Protein AF-A0A078FXS2-F1 (afdb_monomer_lite)

Radius of gyration: 15.47 Å; chains: 1; bounding box: 40×25×42 Å

Sequence (67 aa):
MSMFPSFQLLELNIISAQELAPVSRKMKTYAVAWVHSQRKLTTRVDYTGGANPTWNDNRNLHLALVP

Organism: Brassica napus (NCBI:txid3708)

Foldseek 3Di:
DPPDPDKDKDWAQDFKAAQADQPDPFDFDKDWDAPDPVDIDIAHTARDCRRIGGRRDVDIDIYIDDD

Structure (mmCIF, N/CA/C/O backbone):
data_AF-A0A078FXS2-F1
#
_entry.id   AF-A0A078FXS2-F1
#
loop_
_atom_site.group_PDB
_atom_site.id
_atom_site.type_symbol
_atom_site.label_atom_id
_atom_site.label_alt_id
_atom_site.label_comp_id
_atom_site.label_asym_id
_atom_site.label_entity_id
_atom_site.label_seq_id
_atom_site.pdbx_PDB_ins_code
_atom_site.Cartn_x
_atom_site.Cartn_y
_atom_site.Cartn_z
_atom_site.occupancy
_atom_site.B_iso_or_equiv
_atom_site.auth_seq_id
_atom_site.auth_comp_id
_atom_site.auth_asym_id
_atom_site.auth_atom_id
_atom_site.pdbx_PDB_model_num
ATOM 1 N N . MET A 1 1 ? -26.996 12.955 28.934 1.00 44.53 1 MET A N 1
ATOM 2 C CA . MET A 1 1 ? -26.924 11.681 28.186 1.00 44.53 1 MET A CA 1
ATOM 3 C C . MET A 1 1 ? -26.207 11.957 26.875 1.00 44.53 1 MET A C 1
ATOM 5 O O . MET A 1 1 ? -26.785 12.631 26.032 1.00 44.53 1 MET A O 1
ATOM 9 N N . SER A 1 2 ? -24.938 11.557 26.718 1.00 50.16 2 SER A N 1
ATOM 10 C CA . SER A 1 2 ? -24.275 11.673 25.412 1.00 50.16 2 SER A CA 1
ATOM 11 C C . SER A 1 2 ? -24.856 10.610 24.485 1.00 50.16 2 SER A C 1
ATOM 13 O O . SER A 1 2 ? -24.727 9.418 24.744 1.00 50.16 2 SER A O 1
ATOM 15 N N . MET A 1 3 ? -25.537 11.052 23.433 1.00 60.28 3 MET A N 1
ATOM 16 C CA . MET A 1 3 ? -26.291 10.198 22.510 1.00 60.28 3 MET A CA 1
ATOM 17 C C . MET A 1 3 ? -25.418 9.589 21.398 1.00 60.28 3 MET A C 1
ATOM 19 O O . MET A 1 3 ? -25.938 9.005 20.453 1.00 60.28 3 MET A O 1
ATOM 23 N N . PHE A 1 4 ? -24.092 9.714 21.506 1.00 60.00 4 PHE A N 1
ATOM 24 C CA . PHE A 1 4 ? -23.139 9.157 20.553 1.00 60.00 4 PHE A CA 1
ATOM 25 C C . PHE A 1 4 ? -22.286 8.093 21.242 1.00 60.00 4 PHE A C 1
ATOM 27 O O . PHE A 1 4 ? -21.792 8.353 22.344 1.00 60.00 4 PHE A O 1
ATOM 34 N N . PRO A 1 5 ? -22.083 6.916 20.623 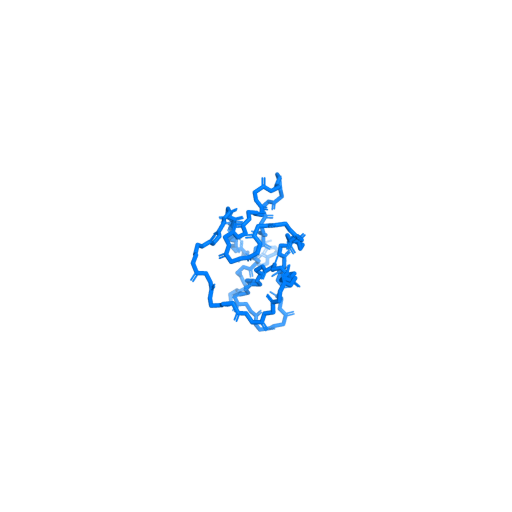1.00 59.31 5 PRO A N 1
ATOM 35 C CA . PRO A 1 5 ? -21.074 5.989 21.103 1.00 59.31 5 PRO A CA 1
ATOM 36 C C . PRO A 1 5 ? -19.717 6.696 21.063 1.00 59.31 5 PRO A C 1
ATOM 38 O O . PRO A 1 5 ? -19.338 7.282 20.047 1.00 59.31 5 PRO A O 1
ATOM 41 N N . SER A 1 6 ? -18.994 6.665 22.180 1.00 70.00 6 SER A N 1
ATOM 42 C CA . SER A 1 6 ? -17.589 7.053 22.228 1.00 70.00 6 SER A CA 1
ATOM 43 C C . SER A 1 6 ? -16.817 6.124 21.293 1.00 70.00 6 SER A C 1
ATOM 45 O O . SER A 1 6 ? -16.643 4.948 21.604 1.00 70.00 6 SER A O 1
ATOM 47 N N . PHE A 1 7 ? -16.399 6.626 20.134 1.00 68.25 7 PHE A N 1
ATOM 48 C CA . PHE A 1 7 ? -15.482 5.910 19.256 1.00 68.25 7 PHE A CA 1
ATOM 49 C C . PHE A 1 7 ? -14.069 6.423 19.504 1.00 68.25 7 PHE A C 1
ATOM 51 O O . PHE A 1 7 ? -13.851 7.615 19.723 1.00 68.25 7 PHE A O 1
ATOM 58 N N . GLN A 1 8 ? -13.107 5.511 19.472 1.00 79.62 8 GLN A N 1
ATOM 59 C CA . GLN A 1 8 ? -11.698 5.874 19.446 1.00 79.62 8 GLN A CA 1
ATOM 60 C C . GLN A 1 8 ? -11.234 5.851 17.990 1.00 79.62 8 GLN A C 1
ATOM 62 O O . GLN A 1 8 ? -11.665 5.012 17.198 1.00 79.62 8 GLN A O 1
ATOM 67 N N . LEU A 1 9 ? -10.392 6.804 17.607 1.00 84.00 9 LEU A N 1
ATOM 68 C CA . LEU A 1 9 ? -9.846 6.883 16.258 1.00 84.00 9 LEU A CA 1
ATOM 69 C C . LEU A 1 9 ? -8.371 6.499 16.304 1.00 84.00 9 LEU A C 1
ATOM 71 O O . LEU A 1 9 ? -7.611 7.087 17.068 1.00 84.00 9 LEU A O 1
ATOM 75 N N . LEU A 1 10 ? -7.978 5.521 15.490 1.00 86.69 10 LEU A N 1
ATOM 76 C CA . LEU A 1 10 ? -6.581 5.170 15.277 1.00 86.69 10 LEU A CA 1
ATOM 77 C C . LEU A 1 10 ? -6.101 5.825 13.982 1.00 86.69 10 LEU A C 1
ATOM 79 O O . LEU A 1 10 ? -6.574 5.491 12.893 1.00 86.69 10 LEU A O 1
ATOM 83 N N . GLU A 1 11 ? -5.156 6.748 14.110 1.00 90.00 11 GLU A N 1
ATOM 84 C CA . GLU A 1 11 ? -4.465 7.359 12.980 1.00 90.00 11 GLU A CA 1
ATOM 85 C C . GLU A 1 11 ? -3.199 6.557 12.661 1.00 90.00 11 G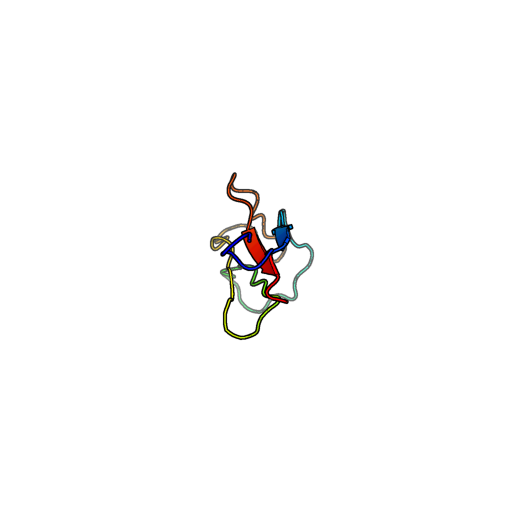LU A C 1
ATOM 87 O O . GLU A 1 11 ? -2.341 6.354 13.519 1.00 90.00 11 GLU A O 1
ATOM 92 N N . LEU A 1 12 ? -3.096 6.073 11.424 1.00 89.19 12 LEU A N 1
ATOM 93 C CA . LEU A 1 12 ? -1.934 5.343 10.929 1.00 89.19 12 LEU A CA 1
ATOM 94 C C . LEU A 1 12 ? -1.273 6.124 9.801 1.00 89.19 12 LEU A C 1
ATOM 96 O O . LEU A 1 12 ? -1.896 6.389 8.768 1.00 89.19 12 LEU A O 1
ATOM 100 N N . ASN A 1 13 ? 0.014 6.412 9.977 1.00 91.38 13 ASN A N 1
ATOM 101 C CA . ASN A 1 13 ? 0.869 6.906 8.910 1.00 91.38 13 ASN A CA 1
ATOM 102 C C . ASN A 1 13 ? 1.702 5.746 8.348 1.00 91.38 13 ASN A C 1
ATOM 104 O O . ASN A 1 13 ? 2.602 5.233 9.015 1.00 91.38 13 ASN A O 1
ATOM 108 N N . ILE A 1 14 ? 1.381 5.317 7.127 1.00 92.06 14 ILE A N 1
ATOM 109 C CA . ILE A 1 14 ? 2.141 4.289 6.413 1.00 92.06 14 ILE A CA 1
ATOM 110 C C . ILE A 1 14 ? 3.098 4.993 5.454 1.00 92.06 14 ILE A C 1
ATOM 112 O O . ILE A 1 14 ? 2.678 5.539 4.436 1.00 92.06 14 ILE A O 1
ATOM 116 N N . ILE A 1 15 ? 4.391 4.947 5.774 1.00 94.56 15 ILE A N 1
ATOM 117 C CA . ILE A 1 15 ? 5.417 5.722 5.067 1.00 94.56 15 ILE A CA 1
ATOM 118 C C . ILE A 1 15 ? 5.986 4.938 3.879 1.00 94.56 15 ILE A C 1
ATOM 120 O O . ILE A 1 15 ? 5.998 5.443 2.756 1.00 94.56 15 ILE A O 1
ATOM 124 N N . SER A 1 16 ? 6.453 3.709 4.104 1.00 95.75 16 SER A N 1
ATOM 125 C CA . SER A 1 16 ? 7.146 2.901 3.093 1.00 95.75 16 SER A CA 1
ATOM 126 C C . SER A 1 16 ? 7.206 1.417 3.472 1.00 95.75 16 SER A C 1
ATOM 128 O O . SER A 1 16 ? 6.840 1.030 4.584 1.00 95.75 16 SER A O 1
ATOM 130 N N . ALA A 1 17 ? 7.673 0.586 2.539 1.00 96.38 17 ALA A N 1
ATOM 131 C CA . ALA A 1 17 ? 8.145 -0.774 2.796 1.00 96.38 17 ALA A CA 1
ATOM 132 C C . ALA A 1 17 ? 9.503 -0.991 2.114 1.00 96.38 17 ALA A C 1
ATOM 134 O O . ALA A 1 17 ? 9.897 -0.213 1.246 1.00 96.38 17 ALA A O 1
ATOM 135 N N . GLN A 1 18 ? 10.225 -2.033 2.522 1.00 96.81 18 GLN A N 1
ATOM 136 C CA . GLN A 1 18 ? 11.577 -2.324 2.046 1.00 96.81 18 GLN A CA 1
ATOM 137 C C . GLN A 1 18 ? 11.710 -3.809 1.722 1.00 96.81 18 GLN A C 1
ATOM 139 O O . GLN A 1 18 ? 11.105 -4.644 2.393 1.00 96.81 18 GLN A O 1
ATOM 144 N N . GLU A 1 19 ? 12.497 -4.106 0.690 1.00 96.56 19 GLU A N 1
ATOM 145 C CA . GLU A 1 19 ? 12.914 -5.460 0.307 1.00 96.56 19 GLU A CA 1
ATOM 146 C C . GLU A 1 19 ? 11.757 -6.459 0.131 1.00 96.56 19 GLU A C 1
ATOM 148 O O . GLU A 1 19 ? 11.873 -7.647 0.435 1.00 96.56 19 GLU A O 1
ATOM 153 N N . LEU A 1 20 ? 10.617 -5.998 -0.394 1.00 96.50 20 LEU A N 1
ATOM 154 C CA . LEU A 1 20 ? 9.504 -6.891 -0.704 1.00 96.50 20 LEU A CA 1
ATOM 155 C C . LEU A 1 20 ? 9.924 -7.924 -1.754 1.00 96.50 20 LEU A C 1
ATOM 157 O O . LEU A 1 20 ? 10.586 -7.598 -2.743 1.00 96.50 20 LEU A O 1
ATOM 161 N N . ALA A 1 21 ? 9.470 -9.165 -1.577 1.00 96.94 21 ALA A N 1
ATOM 162 C CA . ALA A 1 21 ? 9.734 -10.225 -2.538 1.00 96.94 21 ALA A CA 1
ATOM 163 C C . ALA A 1 21 ? 9.239 -9.813 -3.943 1.00 96.94 21 ALA A C 1
ATOM 165 O O . ALA A 1 21 ? 8.070 -9.432 -4.099 1.00 96.94 21 ALA A O 1
ATOM 166 N N . PRO A 1 22 ? 10.093 -9.876 -4.981 1.00 93.69 22 PRO A N 1
ATOM 167 C CA . PRO A 1 22 ? 9.710 -9.459 -6.318 1.00 93.69 22 PRO A CA 1
ATOM 168 C C . PRO A 1 22 ? 8.725 -10.463 -6.917 1.00 93.69 22 PRO A C 1
ATOM 170 O O . PRO A 1 22 ? 9.068 -11.606 -7.203 1.00 93.69 22 PRO A O 1
ATOM 173 N N . VAL A 1 23 ? 7.490 -10.017 -7.139 1.00 94.44 23 VAL A N 1
ATOM 174 C CA . VAL A 1 23 ? 6.427 -10.845 -7.741 1.00 94.44 23 VAL A CA 1
ATOM 175 C C . VAL A 1 23 ? 6.239 -10.581 -9.237 1.00 94.44 23 VAL A C 1
ATOM 177 O O . VAL A 1 23 ? 5.585 -11.351 -9.932 1.00 94.44 23 VAL A O 1
ATOM 180 N N . SER A 1 24 ? 6.787 -9.476 -9.753 1.00 94.00 24 SER A N 1
ATOM 181 C CA . SER A 1 24 ? 6.763 -9.132 -11.178 1.00 94.00 24 SER A CA 1
ATOM 182 C C . SER A 1 24 ? 7.804 -8.057 -11.509 1.00 94.00 24 SER A C 1
ATOM 184 O O . SER A 1 24 ? 8.298 -7.366 -10.622 1.00 94.00 24 SER A O 1
ATOM 186 N N . ARG A 1 25 ? 8.095 -7.854 -12.802 1.00 88.31 25 ARG A N 1
ATOM 187 C CA . ARG A 1 25 ? 9.002 -6.786 -13.269 1.00 88.31 25 ARG A CA 1
ATOM 188 C C . ARG A 1 25 ? 8.454 -5.369 -13.033 1.00 88.31 25 ARG A C 1
ATOM 190 O O . ARG A 1 25 ? 9.232 -4.428 -12.946 1.00 88.31 25 ARG A O 1
ATOM 197 N N . LYS A 1 26 ? 7.127 -5.203 -12.975 1.00 92.69 26 LYS A N 1
ATOM 198 C CA . LYS A 1 26 ? 6.444 -3.921 -12.738 1.00 92.69 26 LYS A CA 1
ATOM 199 C C . LYS A 1 26 ? 5.450 -4.087 -11.594 1.00 92.69 26 LYS A C 1
ATOM 201 O O . LYS A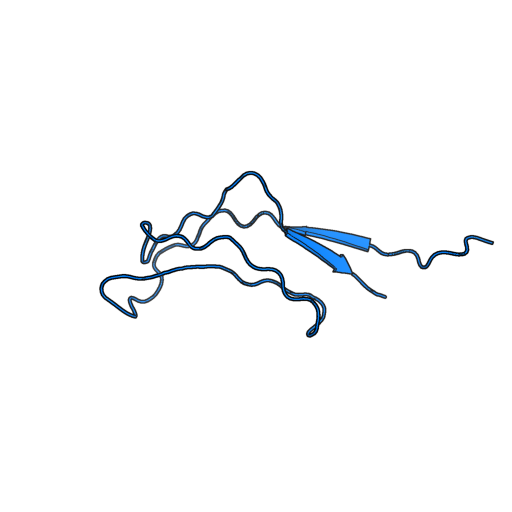 1 26 ? 4.270 -4.352 -11.826 1.00 92.69 26 LYS A O 1
ATOM 206 N N . MET A 1 27 ? 5.942 -3.955 -10.369 1.00 96.19 27 MET A N 1
ATOM 207 C CA . MET A 1 27 ? 5.100 -4.032 -9.179 1.00 96.19 27 MET A CA 1
ATOM 208 C C . MET A 1 27 ? 4.262 -2.759 -9.029 1.00 96.19 27 MET A C 1
ATOM 210 O O . MET A 1 27 ? 4.724 -1.654 -9.300 1.00 96.19 27 MET A O 1
ATOM 214 N N . LYS A 1 28 ? 3.009 -2.948 -8.617 1.00 96.00 28 LYS A N 1
ATOM 215 C CA . LYS A 1 28 ? 2.055 -1.893 -8.269 1.00 96.00 28 LYS A CA 1
ATOM 216 C C . LYS A 1 28 ? 1.721 -2.075 -6.801 1.00 96.00 28 LYS A C 1
ATOM 218 O O . LYS A 1 28 ? 0.852 -2.881 -6.468 1.00 96.00 28 LYS A O 1
ATOM 223 N N . THR A 1 29 ? 2.460 -1.404 -5.934 1.00 96.06 29 THR A N 1
ATOM 224 C CA . THR A 1 29 ? 2.477 -1.756 -4.516 1.00 96.06 29 THR A CA 1
ATOM 225 C C . THR A 1 29 ? 1.624 -0.782 -3.716 1.00 96.06 29 THR A C 1
ATOM 227 O O . THR A 1 29 ? 1.732 0.432 -3.866 1.00 96.06 29 THR A O 1
ATOM 230 N N . TYR A 1 30 ? 0.755 -1.306 -2.860 1.00 95.69 30 TYR A N 1
ATOM 231 C CA . TYR A 1 30 ? -0.096 -0.537 -1.956 1.00 95.69 30 TYR A CA 1
ATOM 232 C C . TYR A 1 30 ? -0.237 -1.296 -0.638 1.00 95.69 30 TYR A C 1
ATOM 234 O O . TYR A 1 30 ? -0.125 -2.522 -0.608 1.00 95.69 30 TYR A O 1
ATOM 242 N N . ALA A 1 31 ? -0.481 -0.569 0.445 1.00 94.56 31 ALA A N 1
ATOM 243 C CA . ALA A 1 31 ? -0.751 -1.144 1.750 1.00 94.56 31 ALA A CA 1
ATOM 244 C C . ALA A 1 31 ? -2.256 -1.138 2.025 1.00 94.56 31 ALA A C 1
ATOM 246 O O . ALA A 1 31 ? -2.989 -0.256 1.570 1.00 94.56 31 ALA A O 1
ATOM 247 N N . VAL A 1 32 ? -2.711 -2.127 2.790 1.00 94.12 32 VAL A N 1
ATOM 248 C CA . VAL A 1 32 ? -4.089 -2.230 3.272 1.00 94.12 32 VAL A CA 1
ATOM 249 C C . VAL A 1 32 ? -4.041 -2.366 4.786 1.00 94.12 32 VAL A C 1
ATOM 251 O O . VAL A 1 32 ? -3.322 -3.221 5.296 1.00 94.12 32 VAL A O 1
ATOM 254 N N . ALA A 1 33 ? -4.815 -1.553 5.496 1.00 92.06 33 ALA A N 1
ATOM 255 C CA . ALA A 1 33 ? -4.933 -1.610 6.947 1.00 92.06 33 ALA A CA 1
ATOM 256 C C . ALA A 1 33 ? -6.407 -1.673 7.353 1.00 92.06 33 ALA A C 1
ATOM 258 O O . ALA A 1 33 ? -7.264 -1.021 6.750 1.00 92.06 33 ALA A O 1
ATOM 259 N N . TRP A 1 34 ? -6.715 -2.481 8.363 1.00 92.38 34 TRP A N 1
ATOM 260 C CA . TRP A 1 34 ? -8.049 -2.578 8.943 1.00 92.38 34 TRP A CA 1
ATOM 261 C C . TRP A 1 34 ? -7.963 -3.050 10.389 1.00 92.38 34 TRP A C 1
ATOM 263 O O . TRP A 1 34 ? -7.142 -3.899 10.720 1.00 92.38 34 TRP A O 1
ATOM 273 N N . VAL A 1 35 ? -8.851 -2.524 11.230 1.00 88.44 35 VAL A N 1
ATOM 274 C CA . VAL A 1 35 ? -9.117 -3.083 12.566 1.00 88.44 35 VAL A CA 1
ATOM 275 C C . VAL A 1 35 ? -10.384 -3.932 12.515 1.00 88.44 35 VAL A C 1
ATOM 277 O O . VAL A 1 35 ? -10.391 -5.080 12.942 1.00 88.44 35 VAL A O 1
ATOM 280 N N . HIS A 1 36 ? -11.443 -3.407 11.896 1.00 84.31 36 HIS A N 1
ATOM 281 C CA . HIS A 1 36 ? -12.672 -4.149 11.636 1.00 84.31 36 HIS A CA 1
ATOM 282 C C . HIS A 1 36 ? -12.646 -4.743 10.223 1.00 84.31 36 HIS A C 1
ATOM 284 O O . HIS A 1 36 ? -12.362 -4.037 9.255 1.00 84.31 36 HIS A O 1
ATOM 290 N N . SER A 1 37 ? -12.992 -6.023 10.077 1.00 84.75 37 SER A N 1
ATOM 291 C CA . SER A 1 37 ? -12.908 -6.765 8.805 1.00 84.75 37 SER A CA 1
ATOM 292 C C . SER A 1 37 ? -13.684 -6.119 7.645 1.00 84.75 37 SER A C 1
ATOM 294 O O . SER A 1 37 ? -13.279 -6.245 6.489 1.00 84.75 37 SER A O 1
ATOM 296 N N . GLN A 1 38 ? -14.761 -5.386 7.951 1.00 84.38 38 GLN A N 1
ATOM 297 C CA . GLN A 1 38 ? -15.590 -4.674 6.966 1.00 84.38 38 GLN A CA 1
ATOM 298 C C . GLN A 1 38 ? -15.091 -3.259 6.617 1.00 84.38 38 GLN A C 1
ATOM 300 O O . GLN A 1 38 ? -15.654 -2.619 5.734 1.00 84.38 38 GLN A O 1
ATOM 305 N N . ARG A 1 39 ? -14.069 -2.732 7.304 1.00 84.12 39 ARG A N 1
ATOM 306 C CA . ARG A 1 39 ? -13.580 -1.353 7.126 1.00 84.12 39 ARG A CA 1
ATOM 307 C C . ARG A 1 39 ? -12.095 -1.353 6.790 1.00 84.12 39 ARG A C 1
ATOM 309 O O . ARG A 1 39 ? -11.249 -1.063 7.633 1.00 84.12 39 ARG A O 1
ATOM 316 N N . LYS A 1 40 ? -11.797 -1.705 5.541 1.00 91.06 40 LYS A N 1
ATOM 317 C CA . LYS A 1 40 ? -10.440 -1.668 4.994 1.00 91.06 40 LYS A CA 1
ATOM 318 C C . LYS A 1 40 ? -10.136 -0.294 4.422 1.00 91.06 40 LYS A C 1
ATOM 320 O O . LYS A 1 40 ? -10.932 0.248 3.661 1.00 91.06 40 LYS A O 1
ATOM 325 N N . LEU A 1 41 ? -8.968 0.229 4.766 1.00 91.31 41 LEU A N 1
ATOM 326 C CA . LEU A 1 41 ? -8.385 1.405 4.141 1.00 91.31 41 LEU A CA 1
ATOM 327 C C . LEU A 1 41 ? -7.150 1.000 3.351 1.00 91.31 41 LEU A C 1
ATOM 329 O O . LEU A 1 41 ? -6.458 0.048 3.710 1.00 91.31 41 LEU A O 1
ATOM 333 N N . THR A 1 42 ? -6.877 1.733 2.279 1.00 93.25 42 THR A N 1
ATOM 334 C CA . THR A 1 42 ? -5.750 1.468 1.387 1.00 93.25 42 THR A CA 1
ATOM 335 C C . THR A 1 42 ? -4.928 2.728 1.178 1.00 93.25 42 THR A C 1
ATOM 337 O O . THR A 1 42 ? -5.490 3.820 1.073 1.00 93.25 42 THR A O 1
ATOM 340 N N . THR A 1 43 ? -3.611 2.583 1.051 1.00 93.94 43 THR A N 1
ATOM 341 C CA . THR A 1 43 ? -2.774 3.664 0.521 1.00 93.94 43 THR A CA 1
ATOM 342 C C . THR A 1 43 ? -3.008 3.832 -0.981 1.00 93.94 43 THR A C 1
ATOM 344 O O . THR A 1 43 ? -3.676 3.022 -1.634 1.00 93.94 43 THR A O 1
ATOM 347 N N . ARG A 1 44 ? -2.455 4.904 -1.554 1.00 93.00 44 ARG A N 1
ATOM 348 C CA . ARG A 1 44 ? -2.311 5.007 -3.008 1.00 93.00 44 ARG A CA 1
ATOM 349 C C . ARG A 1 44 ? -1.338 3.945 -3.514 1.00 93.00 44 ARG A C 1
ATOM 351 O O . ARG A 1 44 ? -0.506 3.433 -2.772 1.00 93.00 44 ARG A O 1
ATOM 358 N N . VAL A 1 45 ? -1.453 3.625 -4.795 1.00 95.12 45 VAL A N 1
ATOM 359 C CA . VAL A 1 45 ? -0.536 2.695 -5.453 1.00 95.12 45 VAL A CA 1
ATOM 360 C C . VAL A 1 45 ? 0.770 3.417 -5.767 1.00 95.12 45 VAL A C 1
ATOM 362 O O . VAL A 1 45 ? 0.754 4.425 -6.471 1.00 95.12 45 VAL A O 1
ATOM 365 N N . ASP A 1 46 ? 1.887 2.868 -5.298 1.00 95.31 46 ASP A N 1
ATOM 366 C CA . ASP A 1 46 ? 3.214 3.210 -5.797 1.00 95.31 46 ASP A CA 1
ATOM 367 C C . ASP A 1 46 ? 3.518 2.354 -7.034 1.00 95.31 46 ASP A C 1
ATOM 369 O O . ASP A 1 46 ? 3.537 1.120 -6.990 1.00 95.31 46 ASP A O 1
ATOM 373 N N . TYR A 1 47 ? 3.720 3.031 -8.161 1.00 94.38 47 TYR A N 1
ATOM 374 C CA . TYR A 1 47 ? 4.038 2.425 -9.455 1.00 94.38 47 TYR A CA 1
ATOM 375 C C . TYR A 1 47 ? 5.546 2.340 -9.722 1.00 94.38 47 TYR A C 1
ATOM 377 O O . TYR A 1 47 ? 5.954 1.781 -10.740 1.00 94.38 47 TYR A O 1
ATOM 385 N N . THR A 1 48 ? 6.361 2.940 -8.854 1.00 93.56 48 THR A N 1
ATOM 386 C CA . THR A 1 48 ? 7.775 3.239 -9.102 1.00 93.56 48 THR A CA 1
ATOM 387 C C . THR A 1 48 ? 8.711 2.549 -8.121 1.00 93.56 48 THR A C 1
ATOM 389 O O . THR A 1 48 ? 9.694 1.958 -8.562 1.00 93.56 48 THR A O 1
ATOM 392 N N . GLY A 1 49 ? 8.402 2.545 -6.820 1.00 92.56 49 GLY A N 1
ATOM 393 C CA . GLY A 1 49 ? 9.299 2.009 -5.793 1.00 92.56 49 GLY A CA 1
ATOM 394 C C . GLY A 1 49 ? 9.480 0.490 -5.838 1.00 92.56 49 GLY A C 1
ATOM 395 O O . GLY A 1 49 ? 10.451 -0.041 -5.301 1.00 92.56 49 GLY A O 1
ATOM 396 N N . GLY A 1 50 ? 8.595 -0.235 -6.527 1.00 94.94 50 GLY A N 1
ATOM 397 C CA . GLY A 1 50 ? 8.744 -1.668 -6.762 1.00 94.94 50 GLY A CA 1
A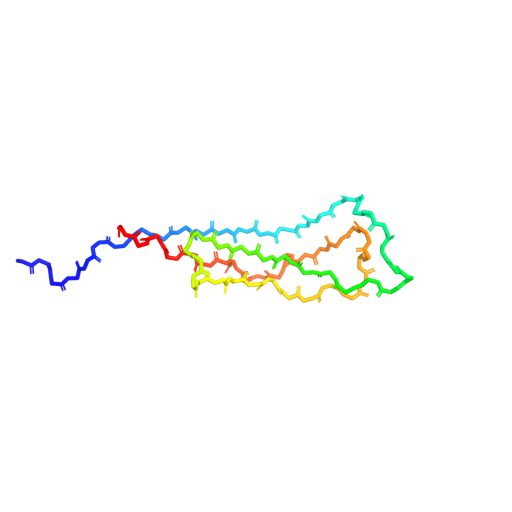TOM 398 C C . GLY A 1 50 ? 8.755 -2.473 -5.459 1.00 94.94 50 GLY A C 1
ATOM 399 O O . GLY A 1 50 ? 7.751 -2.520 -4.745 1.00 94.94 50 GLY A O 1
ATOM 400 N N . ALA A 1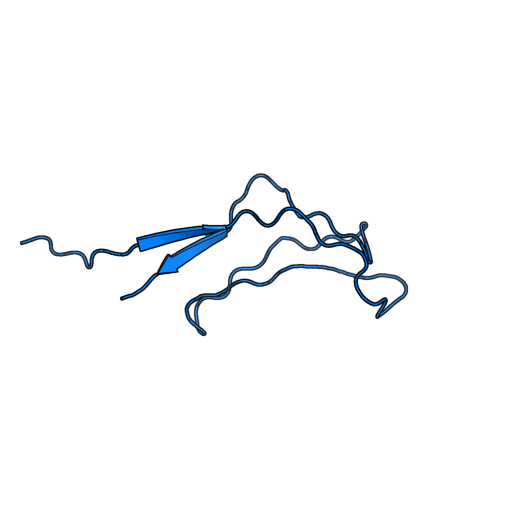 51 ? 9.901 -3.092 -5.163 1.00 95.75 51 A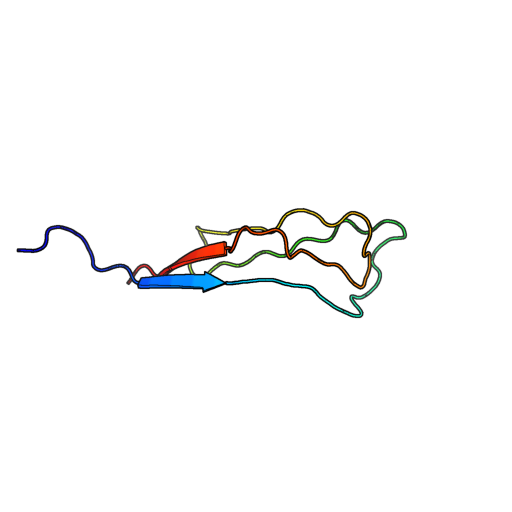LA A N 1
ATOM 401 C CA . ALA A 1 51 ? 10.154 -3.802 -3.910 1.00 95.75 51 ALA A CA 1
ATOM 402 C C . ALA A 1 51 ? 10.372 -2.869 -2.699 1.00 95.75 51 ALA A C 1
ATOM 404 O O . ALA A 1 51 ? 10.295 -3.323 -1.562 1.00 95.75 51 ALA A O 1
ATOM 405 N N . ASN A 1 52 ? 10.617 -1.577 -2.935 1.00 96.50 52 ASN A N 1
ATOM 406 C CA . ASN A 1 52 ? 10.860 -0.557 -1.913 1.00 96.50 52 ASN A CA 1
ATOM 407 C C . ASN A 1 52 ? 9.875 0.617 -2.073 1.00 96.50 52 ASN A C 1
ATOM 409 O O . ASN A 1 52 ? 10.282 1.724 -2.437 1.00 96.50 52 ASN A O 1
ATOM 413 N N . PRO A 1 53 ? 8.562 0.384 -1.909 1.00 96.25 53 PRO A N 1
ATOM 414 C CA . PRO A 1 53 ? 7.561 1.405 -2.173 1.00 96.25 53 PRO A CA 1
ATOM 415 C C . PRO A 1 53 ? 7.553 2.522 -1.125 1.00 96.25 53 PRO A C 1
ATOM 417 O O . PRO A 1 53 ? 7.820 2.282 0.053 1.00 96.25 53 PRO A O 1
ATOM 420 N N . THR A 1 54 ? 7.160 3.729 -1.538 1.00 95.44 54 THR A N 1
ATOM 421 C CA . THR A 1 54 ? 6.891 4.867 -0.639 1.00 95.44 54 THR A CA 1
ATOM 422 C C . THR A 1 54 ? 5.465 5.377 -0.844 1.00 95.44 54 THR A C 1
ATOM 424 O O . THR A 1 54 ? 5.054 5.654 -1.967 1.00 95.44 54 THR A O 1
ATOM 427 N N . TRP A 1 55 ? 4.707 5.516 0.247 1.00 93.19 55 TRP A N 1
ATOM 428 C CA . TRP A 1 55 ? 3.295 5.928 0.236 1.00 93.19 55 TRP A CA 1
ATOM 429 C C . TRP A 1 55 ? 2.998 7.197 1.019 1.00 93.19 55 TRP A C 1
ATOM 431 O O . TRP A 1 55 ? 1.821 7.531 1.120 1.00 93.19 55 TRP A O 1
ATOM 441 N N . ASN A 1 56 ? 4.025 7.860 1.563 1.00 86.94 56 ASN A N 1
ATOM 442 C CA . ASN A 1 56 ? 3.976 9.071 2.394 1.00 86.94 56 ASN A CA 1
ATOM 443 C C . ASN A 1 56 ? 3.382 10.307 1.675 1.00 86.94 56 ASN A C 1
ATOM 445 O O . ASN A 1 56 ? 3.963 11.389 1.648 1.00 86.94 56 ASN A O 1
ATOM 449 N N . ASP A 1 57 ? 2.220 10.137 1.061 1.00 69.75 57 ASP A N 1
ATOM 450 C CA . ASP A 1 57 ? 1.316 11.187 0.664 1.00 69.75 57 ASP A CA 1
ATOM 451 C C . ASP A 1 57 ? 0.644 11.694 1.937 1.00 69.75 57 ASP A C 1
ATOM 453 O O . ASP A 1 57 ? 0.291 10.903 2.805 1.00 69.75 57 ASP A O 1
ATOM 457 N N . ASN A 1 58 ? 0.435 13.006 2.035 1.00 61.81 58 ASN A N 1
ATOM 458 C CA . ASN A 1 58 ? -0.055 13.742 3.214 1.00 61.81 58 ASN A CA 1
ATOM 459 C C . ASN A 1 58 ? -1.462 13.341 3.741 1.00 61.81 58 ASN A C 1
ATOM 461 O O . ASN A 1 58 ? -2.156 14.157 4.346 1.00 61.81 58 ASN A O 1
ATOM 465 N N . ARG A 1 59 ? -1.949 12.127 3.465 1.00 61.34 59 ARG A N 1
ATOM 466 C CA . ARG A 1 59 ? -3.211 11.561 3.933 1.00 61.34 59 ARG A CA 1
ATOM 467 C C . ARG A 1 59 ? -2.944 10.344 4.816 1.00 61.34 59 ARG A C 1
ATOM 469 O O . ARG A 1 59 ? -2.707 9.250 4.312 1.00 61.34 59 ARG A O 1
ATOM 476 N N . ASN A 1 60 ? -3.080 10.535 6.125 1.00 75.62 60 ASN A N 1
ATOM 477 C CA . ASN A 1 60 ? -3.073 9.443 7.095 1.00 75.62 60 ASN A CA 1
ATOM 478 C C . ASN A 1 60 ? -4.329 8.568 6.953 1.00 75.62 60 ASN A C 1
ATOM 480 O O . ASN A 1 60 ? -5.415 9.041 6.588 1.00 75.62 60 ASN A O 1
ATOM 484 N N . LEU A 1 61 ? -4.191 7.275 7.249 1.00 77.56 61 LEU A N 1
ATOM 485 C CA . LEU A 1 61 ? -5.317 6.350 7.299 1.00 77.56 61 LEU A CA 1
ATOM 486 C C . LEU A 1 61 ? -6.011 6.483 8.658 1.00 77.56 61 LEU A C 1
ATOM 488 O O . LEU A 1 61 ? -5.372 6.375 9.699 1.00 77.56 61 LEU A O 1
ATOM 492 N N . HIS A 1 62 ? -7.324 6.693 8.643 1.00 78.25 62 HIS A N 1
ATOM 493 C CA . HIS A 1 62 ? -8.122 6.923 9.847 1.00 78.25 62 HIS A CA 1
ATOM 494 C C . HIS A 1 62 ? -9.033 5.723 10.111 1.00 78.25 62 HIS A C 1
ATOM 496 O O . HIS A 1 62 ? -10.101 5.592 9.510 1.00 78.25 62 HIS A O 1
ATOM 502 N N . LEU A 1 63 ? -8.612 4.825 10.997 1.00 77.06 63 LEU A N 1
ATOM 503 C CA . LEU A 1 63 ? -9.364 3.622 11.341 1.00 77.06 63 LEU A CA 1
ATOM 504 C C . LEU A 1 63 ? -10.232 3.882 12.570 1.00 77.06 63 LEU A C 1
ATOM 506 O O . LEU A 1 63 ? -9.732 4.134 13.664 1.00 77.06 63 LEU A O 1
ATOM 510 N N . ALA A 1 64 ? -11.549 3.797 12.398 1.00 75.88 64 ALA A N 1
ATOM 511 C CA . ALA A 1 64 ? -12.473 3.845 13.523 1.00 75.88 64 ALA A CA 1
ATOM 512 C C . ALA A 1 64 ? -12.358 2.553 14.346 1.00 75.88 64 ALA A C 1
ATOM 514 O O . ALA A 1 64 ? -12.597 1.461 13.822 1.00 75.88 64 ALA A O 1
ATOM 515 N N . LEU A 1 65 ? -12.030 2.692 15.628 1.00 70.81 65 LEU A N 1
ATOM 516 C CA . LEU A 1 65 ? -12.132 1.633 16.620 1.00 70.81 65 LEU A CA 1
ATOM 517 C C . LEU A 1 65 ? -13.580 1.640 17.109 1.00 70.81 65 LEU A C 1
ATOM 519 O O . LEU A 1 65 ? -14.002 2.523 17.860 1.00 70.81 65 LEU A O 1
ATOM 523 N N . VAL A 1 66 ? -14.371 0.713 16.576 1.00 66.19 66 VAL A N 1
ATOM 524 C CA . VAL A 1 66 ? -15.721 0.468 17.086 1.00 66.19 66 VAL A CA 1
ATOM 525 C C . VAL A 1 66 ? -15.562 -0.378 18.356 1.00 66.19 66 VAL A C 1
ATOM 527 O O . VAL A 1 66 ? -14.798 -1.345 18.293 1.00 66.19 66 VAL A O 1
ATOM 530 N N . PRO A 1 67 ? -16.192 -0.005 19.484 1.00 59.91 67 PRO A N 1
ATOM 531 C CA . PRO A 1 67 ? -16.210 -0.841 20.681 1.00 59.91 67 PRO A CA 1
ATOM 532 C C . PRO A 1 67 ? -16.931 -2.176 20.459 1.00 59.91 67 PRO A C 1
ATOM 534 O O . PRO A 1 67 ? -17.804 -2.244 19.561 1.00 59.91 67 PRO A O 1
#

Secondary structure (DSSP, 8-state):
---S---EEEEE---B--S----SSS--B--EE-SSTT--EEPPPBSS-TTS-B---S--EEEEE--

pLDDT: mean 85.25, std 13.16, range [44.53, 96.94]

InterPro domains:
  IPR000008 C2 domain [PF00168] (9-58)
  IPR035892 C2 domain superfamily [G3DSA:2.60.40.150] (8-65)
  IPR035892 C2 domain superfamily [SSF49562] (3-60)